Protein AF-A0A7Y5J7J4-F1 (afdb_monomer)

Mean predicted aligned error: 8.41 Å

Structure (mmCIF, N/CA/C/O backbone):
data_AF-A0A7Y5J7J4-F1
#
_entry.id   AF-A0A7Y5J7J4-F1
#
loop_
_atom_site.group_PDB
_atom_site.id
_atom_site.type_symbol
_atom_site.label_atom_id
_atom_site.label_alt_id
_atom_site.label_comp_id
_atom_site.label_asym_id
_atom_site.label_entity_id
_atom_site.label_seq_id
_atom_site.pdbx_PDB_ins_code
_atom_site.Cartn_x
_atom_site.Cartn_y
_atom_site.Cartn_z
_atom_site.occupancy
_atom_site.B_iso_or_equiv
_atom_site.auth_seq_id
_atom_site.auth_comp_id
_atom_site.auth_asym_id
_atom_site.auth_atom_id
_atom_site.pdbx_PDB_model_num
ATOM 1 N N . SER A 1 1 ? 1.481 -1.081 -25.352 1.00 41.41 1 SER A N 1
ATOM 2 C CA . SER A 1 1 ? 2.207 -2.006 -24.456 1.00 41.41 1 SER A CA 1
ATOM 3 C C . SER A 1 1 ? 3.685 -1.674 -24.548 1.00 41.41 1 SER A C 1
ATOM 5 O O . SER A 1 1 ? 4.281 -1.923 -25.585 1.00 41.41 1 SER A O 1
ATOM 7 N N . GLY A 1 2 ? 4.245 -1.002 -23.540 1.00 40.22 2 GLY A N 1
ATOM 8 C CA . GLY A 1 2 ? 5.681 -0.704 -23.488 1.00 40.22 2 GLY A CA 1
ATOM 9 C C . GLY A 1 2 ? 6.421 -1.843 -22.794 1.00 40.22 2 GLY A C 1
ATOM 10 O O . GLY A 1 2 ? 5.920 -2.367 -21.804 1.00 40.22 2 GLY A O 1
ATOM 11 N N . ASN A 1 3 ? 7.574 -2.252 -23.317 1.00 47.62 3 ASN A N 1
ATOM 12 C CA . ASN A 1 3 ? 8.446 -3.190 -22.614 1.00 47.62 3 ASN A CA 1
ATOM 13 C C . ASN A 1 3 ? 9.108 -2.471 -21.434 1.00 47.62 3 ASN A C 1
ATOM 15 O O . ASN A 1 3 ? 9.513 -1.316 -21.569 1.00 47.62 3 ASN A O 1
ATOM 19 N N . VAL A 1 4 ? 9.237 -3.149 -20.297 1.00 60.66 4 VAL A N 1
ATOM 20 C CA . VAL A 1 4 ? 9.957 -2.610 -19.137 1.00 60.66 4 VAL A CA 1
ATOM 21 C C . VAL A 1 4 ? 11.374 -3.135 -19.228 1.00 60.66 4 VAL A C 1
ATOM 23 O O . VAL A 1 4 ? 11.607 -4.319 -19.005 1.00 60.66 4 VAL A O 1
ATOM 26 N N . SER A 1 5 ? 12.310 -2.277 -19.610 1.00 59.41 5 SER A N 1
ATOM 27 C CA . SER A 1 5 ? 13.723 -2.642 -19.675 1.00 59.41 5 SER A CA 1
ATOM 28 C C . SER A 1 5 ? 14.389 -2.287 -18.352 1.00 59.41 5 SER A C 1
ATOM 30 O O . SER A 1 5 ? 14.532 -1.111 -18.028 1.00 59.41 5 SER A O 1
ATOM 32 N N . PHE A 1 6 ? 14.796 -3.295 -17.586 1.00 65.19 6 PHE A N 1
ATOM 33 C CA . PHE A 1 6 ? 15.620 -3.110 -16.398 1.00 65.19 6 PHE A CA 1
ATOM 34 C C . PHE A 1 6 ? 17.088 -3.121 -16.805 1.00 65.19 6 PHE A C 1
ATOM 36 O O . PHE A 1 6 ? 17.564 -4.096 -17.380 1.00 65.19 6 PHE A O 1
ATOM 43 N N . GLN A 1 7 ? 17.811 -2.046 -16.506 1.00 70.31 7 GLN A N 1
ATOM 44 C CA . GLN A 1 7 ? 19.249 -1.965 -16.745 1.00 70.31 7 GLN A CA 1
ATOM 45 C C . GLN A 1 7 ? 19.995 -1.936 -15.418 1.00 70.31 7 GLN A C 1
ATOM 47 O O . GLN A 1 7 ? 19.677 -1.135 -14.543 1.00 70.31 7 GLN A O 1
ATOM 52 N N . TYR A 1 8 ? 20.995 -2.800 -15.263 1.00 67.00 8 TYR A N 1
ATOM 53 C CA . TYR A 1 8 ? 21.858 -2.805 -14.084 1.00 67.00 8 TYR A CA 1
ATOM 54 C C . TYR A 1 8 ? 23.299 -3.167 -14.436 1.00 67.00 8 TYR A C 1
ATOM 56 O O . TYR A 1 8 ? 23.574 -3.797 -15.454 1.00 67.00 8 TYR A O 1
ATOM 64 N N . GLN A 1 9 ? 24.234 -2.757 -13.581 1.00 66.50 9 GLN A N 1
ATOM 65 C CA . GLN A 1 9 ? 25.645 -3.105 -13.721 1.00 66.50 9 GLN A CA 1
ATOM 66 C C . GLN A 1 9 ? 25.930 -4.433 -13.018 1.00 66.50 9 GLN A C 1
ATOM 68 O O . GLN A 1 9 ? 25.693 -4.571 -11.819 1.00 66.50 9 GLN A O 1
ATOM 73 N N . LYS A 1 10 ? 26.479 -5.406 -13.749 1.00 64.25 10 LYS A N 1
ATOM 74 C CA . LYS A 1 10 ? 26.972 -6.677 -13.204 1.00 64.25 10 LYS A CA 1
ATOM 75 C C . LYS A 1 10 ? 28.386 -6.915 -13.714 1.00 64.25 10 LYS A C 1
ATOM 77 O O . LYS A 1 10 ? 28.592 -7.040 -14.917 1.00 64.25 10 LYS A O 1
ATOM 82 N N . ALA A 1 11 ? 29.359 -6.961 -12.801 1.00 77.06 11 ALA A N 1
ATOM 83 C CA . ALA A 1 11 ? 30.778 -7.145 -13.130 1.00 77.06 11 ALA A CA 1
ATOM 84 C C . ALA A 1 11 ? 31.293 -6.163 -14.212 1.00 77.06 11 ALA A C 1
ATOM 86 O O . ALA A 1 11 ? 31.970 -6.561 -15.157 1.00 77.06 11 ALA A O 1
ATOM 87 N N . GLY A 1 12 ? 30.924 -4.881 -14.098 1.00 77.25 12 GLY A N 1
ATOM 88 C CA . GLY A 1 12 ? 31.344 -3.827 -15.031 1.00 77.25 12 GLY A CA 1
ATOM 89 C C . GLY A 1 12 ? 30.659 -3.854 -16.402 1.00 77.25 12 GLY A C 1
ATOM 90 O O . GLY A 1 12 ? 31.092 -3.142 -17.304 1.00 77.25 12 GLY A O 1
ATOM 91 N N . LYS A 1 13 ? 29.615 -4.673 -16.583 1.00 66.00 13 LYS A N 1
ATOM 92 C CA . LYS A 1 13 ? 28.803 -4.710 -17.803 1.00 66.00 13 LYS A CA 1
ATOM 93 C C . LYS A 1 13 ? 27.368 -4.290 -17.509 1.00 66.00 13 LYS A C 1
ATOM 95 O O . LYS A 1 13 ? 26.764 -4.768 -16.547 1.00 66.00 13 LYS A O 1
ATOM 100 N N . THR A 1 14 ? 26.806 -3.469 -18.393 1.00 74.81 14 THR A N 1
ATOM 101 C CA . THR A 1 14 ? 25.371 -3.177 -18.412 1.00 74.81 14 THR A CA 1
ATOM 102 C C . THR A 1 14 ? 24.614 -4.421 -18.866 1.00 74.81 14 THR A C 1
ATOM 104 O O . THR A 1 14 ? 24.746 -4.855 -20.010 1.00 74.81 14 THR A O 1
ATOM 107 N N . VAL A 1 15 ? 23.807 -4.988 -17.978 1.00 71.25 15 VAL A N 1
ATOM 108 C CA . VAL A 1 15 ? 22.829 -6.031 -18.288 1.00 71.25 15 VAL A CA 1
ATOM 109 C C . VAL A 1 15 ? 21.484 -5.349 -18.497 1.00 71.25 15 VAL A C 1
ATOM 111 O O . VAL A 1 15 ? 21.080 -4.541 -17.664 1.00 71.25 15 VAL A O 1
ATOM 114 N N . THR A 1 16 ? 20.819 -5.641 -19.617 1.00 67.62 16 THR A N 1
ATOM 115 C CA . THR A 1 16 ? 19.458 -5.165 -19.904 1.00 67.62 16 THR A CA 1
ATOM 116 C C . THR A 1 16 ? 18.512 -6.355 -19.921 1.00 67.62 16 THR A C 1
ATOM 118 O O . THR A 1 16 ? 18.582 -7.170 -20.838 1.00 67.62 16 THR A O 1
ATOM 121 N N . ASP A 1 17 ? 17.615 -6.430 -18.944 1.00 64.62 17 ASP A N 1
ATOM 122 C CA . ASP A 1 17 ? 16.522 -7.396 -18.923 1.00 64.62 17 ASP A CA 1
ATOM 123 C C . ASP A 1 17 ? 15.260 -6.736 -19.477 1.00 64.62 17 ASP A C 1
ATOM 125 O O . ASP A 1 17 ? 14.737 -5.777 -18.911 1.00 64.62 17 ASP A O 1
ATOM 129 N N . VAL A 1 18 ? 14.773 -7.237 -20.613 1.00 60.66 18 VAL A N 1
ATOM 130 C CA . VAL A 1 18 ? 13.526 -6.769 -21.228 1.00 60.66 18 VAL A CA 1
ATOM 131 C C . VAL A 1 18 ? 12.377 -7.610 -20.687 1.00 60.66 18 VAL A C 1
ATOM 133 O O . VAL A 1 18 ? 12.215 -8.774 -21.052 1.00 60.66 18 VAL A O 1
ATOM 136 N N . LEU A 1 19 ? 11.561 -7.019 -19.820 1.00 62.72 19 LEU A N 1
ATOM 137 C CA . LEU A 1 19 ? 10.403 -7.676 -19.229 1.00 62.72 19 LEU A CA 1
ATOM 138 C C . LEU A 1 19 ? 9.184 -7.449 -20.127 1.00 62.72 19 LEU A C 1
ATOM 140 O O . LEU A 1 19 ? 8.795 -6.307 -20.395 1.00 62.72 19 LEU A O 1
ATOM 144 N N . LYS A 1 20 ? 8.565 -8.547 -20.575 1.00 61.28 20 LYS A N 1
ATOM 145 C CA . LYS A 1 20 ? 7.259 -8.533 -21.244 1.00 61.28 20 LYS A CA 1
ATOM 146 C C . LYS A 1 20 ? 6.170 -8.385 -20.173 1.00 61.28 20 LYS A C 1
ATOM 148 O O . LYS A 1 20 ? 5.974 -9.322 -19.402 1.00 61.28 20 LYS A O 1
ATOM 153 N N . PRO A 1 21 ? 5.432 -7.261 -20.104 1.00 53.53 21 PRO A N 1
ATOM 154 C CA . PRO A 1 21 ? 4.480 -7.023 -19.013 1.00 53.53 21 PRO A CA 1
ATOM 155 C C . PRO A 1 21 ? 3.337 -8.042 -18.940 1.00 53.53 21 PRO A C 1
ATOM 157 O O . PRO A 1 21 ? 2.790 -8.262 -17.868 1.00 53.53 21 PRO A O 1
ATOM 160 N N . ALA A 1 22 ? 2.984 -8.666 -20.070 1.00 60.78 22 ALA A N 1
ATOM 161 C CA . ALA A 1 22 ? 1.935 -9.686 -20.137 1.00 60.78 22 ALA A CA 1
ATOM 162 C C . ALA A 1 22 ? 2.325 -11.006 -19.444 1.00 60.78 22 ALA A C 1
ATOM 164 O O . ALA A 1 22 ? 1.448 -11.733 -18.987 1.00 60.78 22 ALA A O 1
ATOM 165 N N . ASP A 1 23 ? 3.627 -11.284 -19.329 1.00 64.56 23 ASP A N 1
ATOM 166 C CA . ASP A 1 23 ? 4.151 -12.559 -18.824 1.00 64.56 23 ASP A CA 1
ATOM 167 C C . ASP A 1 23 ? 4.713 -12.437 -17.395 1.00 64.56 23 ASP A C 1
ATOM 169 O O . ASP A 1 23 ? 5.098 -13.429 -16.773 1.00 64.56 23 ASP A O 1
ATOM 173 N N . LEU A 1 24 ? 4.780 -11.218 -16.855 1.00 71.81 24 LEU A N 1
ATOM 174 C CA . LEU A 1 24 ? 5.465 -10.924 -15.604 1.00 71.81 24 LEU A CA 1
ATOM 175 C C . LEU A 1 24 ? 4.460 -10.785 -14.456 1.00 71.81 24 LEU A C 1
ATOM 177 O O . LEU A 1 24 ? 3.709 -9.819 -14.405 1.00 71.81 24 LEU A O 1
ATOM 181 N N . LYS A 1 25 ? 4.463 -11.728 -13.507 1.00 80.50 25 LYS A N 1
ATOM 182 C CA . LYS A 1 25 ? 3.668 -11.626 -12.263 1.00 80.50 25 LYS A CA 1
ATOM 183 C C . LYS A 1 25 ? 4.470 -11.029 -11.107 1.00 80.50 25 LYS A C 1
ATOM 185 O O . LYS A 1 25 ? 3.958 -10.206 -10.352 1.00 80.50 25 LYS A O 1
ATOM 190 N N . SER A 1 26 ? 5.732 -11.430 -10.976 1.00 87.62 26 SER A N 1
ATOM 191 C CA . SER A 1 26 ? 6.653 -10.950 -9.944 1.00 87.62 26 SER A CA 1
ATOM 192 C C . SER A 1 26 ? 8.100 -11.260 -10.312 1.00 87.62 26 SER A C 1
ATOM 194 O O . SER A 1 26 ? 8.354 -12.215 -11.044 1.00 87.62 26 SER A O 1
ATOM 196 N N . PHE A 1 27 ? 9.044 -10.511 -9.753 1.00 85.81 27 PHE A N 1
ATOM 197 C CA . PHE A 1 27 ? 10.474 -10.813 -9.803 1.00 85.81 27 PHE A CA 1
ATOM 198 C C . PHE A 1 27 ? 11.180 -10.283 -8.556 1.00 85.81 27 PHE A C 1
ATOM 200 O O . PHE A 1 27 ? 10.637 -9.461 -7.818 1.00 85.81 27 PHE A O 1
ATOM 207 N N . GLN A 1 28 ? 12.401 -10.755 -8.321 1.00 87.69 28 GLN A N 1
ATOM 208 C CA . GLN A 1 28 ? 13.266 -10.232 -7.271 1.00 87.69 28 GLN A CA 1
ATOM 209 C C . GLN A 1 28 ? 14.511 -9.607 -7.886 1.00 87.69 28 GLN A C 1
ATOM 211 O O . GLN A 1 28 ? 15.076 -10.139 -8.840 1.00 87.69 28 GLN A O 1
ATOM 216 N N . PHE A 1 29 ? 14.943 -8.482 -7.328 1.00 80.81 29 PHE A N 1
ATOM 217 C CA . PHE A 1 29 ? 16.160 -7.799 -7.743 1.00 80.81 29 PHE A CA 1
ATOM 218 C C . PHE A 1 29 ? 16.811 -7.136 -6.533 1.00 80.81 29 PHE A C 1
ATOM 220 O O . PHE A 1 29 ? 16.169 -6.355 -5.837 1.00 80.81 29 PHE A O 1
ATOM 227 N N . ASN A 1 30 ? 18.085 -7.445 -6.282 1.00 85.69 30 ASN A N 1
ATOM 228 C CA . ASN A 1 30 ? 18.855 -6.882 -5.168 1.00 85.69 30 ASN A CA 1
ATOM 229 C C . ASN A 1 30 ? 18.126 -6.988 -3.808 1.00 85.69 30 ASN A C 1
ATOM 231 O O . ASN A 1 30 ? 17.947 -5.993 -3.111 1.00 85.69 30 ASN A O 1
ATOM 235 N N . ASN A 1 31 ? 17.633 -8.189 -3.480 1.00 87.56 31 ASN A N 1
ATOM 236 C CA . ASN A 1 31 ? 16.829 -8.505 -2.287 1.00 87.56 31 ASN A CA 1
ATOM 237 C C . ASN A 1 31 ? 15.490 -7.751 -2.161 1.00 87.56 31 ASN A C 1
ATOM 239 O O . ASN A 1 31 ? 14.828 -7.842 -1.130 1.00 87.56 31 ASN A O 1
ATOM 243 N N . ARG A 1 32 ? 15.054 -7.042 -3.205 1.00 90.25 32 ARG A N 1
ATOM 244 C CA . ARG A 1 32 ? 13.750 -6.376 -3.271 1.00 90.25 32 ARG A CA 1
ATOM 245 C C . ARG A 1 32 ? 12.793 -7.235 -4.081 1.00 90.25 32 ARG A C 1
ATOM 247 O O . ARG A 1 32 ? 13.190 -7.841 -5.077 1.00 90.25 32 ARG A O 1
ATOM 254 N N . THR A 1 33 ? 11.535 -7.283 -3.659 1.00 92.62 33 THR A N 1
ATOM 255 C CA . THR A 1 33 ? 10.486 -8.030 -4.358 1.00 92.62 33 THR A CA 1
ATOM 256 C C . THR A 1 33 ? 9.604 -7.066 -5.124 1.00 92.62 33 THR A C 1
ATOM 258 O O . THR A 1 33 ? 9.080 -6.114 -4.553 1.00 92.62 33 THR A O 1
ATOM 261 N N . PHE A 1 34 ? 9.403 -7.342 -6.405 1.00 90.56 34 PHE A N 1
ATOM 262 C CA . PHE A 1 34 ? 8.540 -6.571 -7.278 1.00 90.56 34 PHE A CA 1
ATOM 263 C C . PHE A 1 34 ? 7.401 -7.440 -7.797 1.00 90.56 34 PHE A C 1
ATOM 265 O O . PHE A 1 34 ? 7.599 -8.607 -8.135 1.00 90.56 34 PHE A O 1
ATOM 272 N N . LEU A 1 35 ? 6.205 -6.868 -7.874 1.00 90.88 35 LEU A N 1
ATOM 273 C CA . LEU A 1 35 ? 4.994 -7.523 -8.344 1.00 90.88 35 LEU A CA 1
ATOM 274 C C . LEU A 1 35 ? 4.318 -6.661 -9.400 1.00 90.88 35 LEU A C 1
ATOM 276 O O . LEU A 1 35 ? 4.311 -5.435 -9.306 1.00 90.88 35 LEU A O 1
ATOM 280 N N . VAL A 1 36 ? 3.707 -7.317 -10.379 1.00 87.94 36 VAL A N 1
ATOM 281 C CA . VAL A 1 36 ? 2.832 -6.657 -11.344 1.00 87.94 36 VAL A CA 1
ATOM 282 C C . VAL A 1 36 ? 1.401 -6.829 -10.859 1.00 87.94 36 VAL A C 1
ATOM 284 O O . VAL A 1 36 ? 0.878 -7.943 -10.812 1.00 87.94 36 VAL A O 1
ATOM 287 N N . LYS A 1 37 ? 0.774 -5.730 -10.444 1.00 89.06 37 LYS A N 1
ATOM 288 C CA . LYS A 1 37 ? -0.577 -5.724 -9.865 1.00 89.06 37 LYS A CA 1
ATOM 289 C C . LYS A 1 37 ? -1.459 -4.713 -10.575 1.00 89.06 37 LYS A C 1
ATOM 291 O O . LYS A 1 37 ? -0.974 -3.677 -11.021 1.00 89.06 37 LYS A O 1
ATOM 296 N N . SER A 1 38 ? -2.760 -5.001 -10.626 1.00 89.31 38 SER A N 1
ATOM 297 C CA . SER A 1 38 ? -3.742 -3.963 -10.930 1.00 89.31 38 SER A CA 1
ATOM 298 C C . SER A 1 38 ? -3.654 -2.908 -9.836 1.00 89.31 38 SER A C 1
ATOM 300 O O . SER A 1 38 ? -3.761 -3.242 -8.658 1.00 89.31 38 SER A O 1
ATOM 302 N N . PHE A 1 39 ? -3.436 -1.658 -10.212 1.00 89.75 39 PHE A N 1
ATOM 303 C CA . PHE A 1 39 ? -3.299 -0.545 -9.285 1.00 89.75 39 PHE A CA 1
ATOM 304 C C . PHE A 1 39 ? -3.826 0.725 -9.945 1.00 89.75 39 PHE A C 1
ATOM 306 O O . PHE A 1 39 ? -3.632 0.935 -11.139 1.00 89.75 39 PHE A O 1
ATOM 313 N N . ALA A 1 40 ? -4.494 1.567 -9.168 1.00 89.12 40 ALA A N 1
ATOM 314 C CA . ALA A 1 40 ? -4.818 2.926 -9.563 1.00 89.12 40 ALA A CA 1
ATOM 315 C C . ALA A 1 40 ? -3.955 3.853 -8.695 1.00 89.12 40 ALA A C 1
ATOM 317 O O . ALA A 1 40 ? -4.238 3.984 -7.498 1.00 89.12 40 ALA A O 1
ATOM 318 N N . PRO A 1 41 ? -2.887 4.460 -9.249 1.00 84.94 41 PRO A N 1
ATOM 319 C CA . PRO A 1 41 ? -2.159 5.523 -8.558 1.00 84.94 41 PRO A CA 1
ATOM 320 C C . PRO A 1 41 ? -3.137 6.623 -8.142 1.00 84.94 41 PRO A C 1
ATOM 322 O O . PRO A 1 41 ? -4.152 6.772 -8.803 1.00 84.94 41 PRO A O 1
ATOM 325 N N . GLY A 1 42 ? -2.857 7.366 -7.070 1.00 82.00 42 GLY A N 1
ATOM 326 C CA . GLY A 1 42 ? -3.651 8.534 -6.663 1.00 82.00 42 GLY A CA 1
ATOM 327 C C . GLY A 1 42 ? -2.919 9.863 -6.873 1.00 82.00 42 GLY A C 1
ATOM 328 O O . GLY A 1 42 ? -3.552 10.917 -6.970 1.00 82.00 42 GLY A O 1
ATOM 329 N N . ALA A 1 43 ? -1.582 9.835 -6.963 1.00 75.56 43 ALA A N 1
ATOM 330 C CA . ALA A 1 43 ? -0.773 11.020 -7.218 1.00 75.56 43 ALA A CA 1
ATOM 331 C C . ALA A 1 43 ? -1.236 11.777 -8.471 1.00 75.56 43 ALA A C 1
ATOM 333 O O . ALA A 1 43 ? -1.504 11.199 -9.528 1.00 75.56 43 ALA A O 1
ATOM 334 N N . LYS A 1 44 ? -1.286 13.109 -8.340 1.00 67.88 44 LYS A N 1
ATOM 335 C CA . LYS A 1 44 ? -1.672 14.058 -9.398 1.00 67.88 44 LYS A CA 1
ATOM 336 C C . LYS A 1 44 ? -3.047 13.775 -10.030 1.00 67.88 44 LYS A C 1
ATOM 338 O O . LYS A 1 44 ? -3.277 14.155 -11.173 1.00 67.88 44 LYS A O 1
ATOM 343 N N . GLY A 1 45 ? -3.958 13.114 -9.310 1.00 65.00 45 GLY A N 1
ATOM 344 C CA . GLY A 1 45 ? -5.307 12.823 -9.805 1.00 65.00 45 GLY A CA 1
ATOM 345 C C . GLY A 1 45 ? -5.350 11.790 -10.931 1.00 65.00 45 GLY A C 1
ATOM 346 O O . GLY A 1 45 ? -6.409 11.585 -11.527 1.00 65.00 45 GLY A O 1
ATOM 347 N N . ASN A 1 46 ? -4.231 11.107 -11.208 1.00 67.75 46 ASN A N 1
ATOM 348 C CA . ASN A 1 46 ? -4.315 9.847 -11.926 1.00 67.75 46 ASN A CA 1
ATOM 349 C C . ASN A 1 46 ? -5.200 8.930 -11.079 1.00 67.75 46 ASN A C 1
ATOM 351 O O . ASN A 1 46 ? -5.074 8.917 -9.866 1.00 67.75 46 ASN A O 1
ATOM 355 N N . THR A 1 47 ? -6.164 8.273 -11.702 1.00 68.38 47 THR A N 1
ATOM 356 C CA . THR A 1 47 ? -7.062 7.296 -11.065 1.00 68.38 47 THR A CA 1
ATOM 357 C C . THR A 1 47 ? -7.300 6.112 -11.996 1.00 68.38 47 THR A C 1
ATOM 359 O O . THR A 1 47 ? -8.115 5.233 -11.716 1.00 68.38 47 THR A O 1
ATOM 362 N N . GLN A 1 48 ? -6.595 6.085 -13.131 1.00 74.69 48 GLN A N 1
ATOM 363 C CA . GLN A 1 48 ? -6.766 5.054 -14.127 1.00 74.69 48 GLN A CA 1
ATOM 364 C C . GLN A 1 48 ? -6.125 3.771 -13.608 1.00 74.69 48 GLN A C 1
ATOM 366 O O . GLN A 1 48 ? -4.913 3.696 -13.422 1.00 74.69 48 GLN A O 1
ATOM 371 N N . SER A 1 49 ? -6.963 2.763 -13.377 1.00 79.31 49 SER A N 1
ATOM 372 C CA . SER A 1 49 ? -6.495 1.427 -13.030 1.00 79.31 49 SER A CA 1
ATOM 373 C C . SER A 1 49 ? -5.769 0.802 -14.220 1.00 79.31 49 SER A C 1
ATOM 375 O O . SER A 1 49 ? -6.270 0.820 -15.349 1.00 79.31 49 SER A O 1
ATOM 377 N N . GLY A 1 50 ? -4.601 0.227 -13.961 1.00 82.50 50 GLY A N 1
ATOM 378 C CA . GLY A 1 50 ? -3.812 -0.520 -14.931 1.00 82.50 50 GLY A CA 1
ATOM 379 C C . GLY A 1 50 ? -2.930 -1.553 -14.242 1.00 82.50 50 GLY A C 1
ATOM 380 O O . GLY A 1 50 ? -2.843 -1.596 -13.017 1.00 82.50 50 GLY A O 1
ATOM 381 N N . MET A 1 51 ? -2.267 -2.407 -15.021 1.00 84.44 51 MET A N 1
ATOM 382 C CA . MET A 1 51 ? -1.212 -3.264 -14.475 1.00 84.44 51 MET A CA 1
ATOM 383 C C . MET A 1 51 ? 0.045 -2.420 -14.283 1.00 84.44 51 MET A C 1
ATOM 385 O O . MET A 1 51 ? 0.530 -1.824 -15.244 1.00 84.44 51 MET A O 1
ATOM 389 N N . HIS A 1 52 ? 0.559 -2.378 -13.056 1.00 84.25 52 HIS A N 1
ATOM 390 C CA . HIS A 1 52 ? 1.702 -1.565 -12.652 1.00 84.25 52 HIS A CA 1
ATOM 391 C C . HIS A 1 52 ? 2.747 -2.378 -11.900 1.00 84.25 52 HIS A C 1
ATOM 393 O O . HIS A 1 52 ? 2.425 -3.371 -11.244 1.00 84.25 52 HIS A O 1
ATOM 399 N N . LEU A 1 53 ? 3.994 -1.907 -11.958 1.00 85.69 53 LEU A N 1
ATOM 400 C CA . LEU A 1 53 ? 5.088 -2.442 -11.168 1.00 85.69 53 LEU A CA 1
ATOM 401 C C . LEU A 1 53 ? 5.061 -1.833 -9.771 1.00 85.69 53 LEU A C 1
ATOM 403 O O . LEU A 1 53 ? 5.192 -0.621 -9.597 1.00 85.69 53 LEU A O 1
ATOM 407 N N . LEU A 1 54 ? 4.927 -2.698 -8.779 1.00 90.81 54 LEU A N 1
ATOM 408 C CA . LEU A 1 54 ? 4.942 -2.346 -7.374 1.00 90.81 54 LEU A CA 1
ATOM 409 C C . LEU A 1 54 ? 6.072 -3.092 -6.681 1.00 90.81 54 LEU A C 1
ATOM 411 O O . LEU A 1 54 ? 6.182 -4.309 -6.788 1.00 90.81 54 LEU A O 1
ATOM 415 N N . GLU A 1 55 ? 6.895 -2.377 -5.937 1.00 93.50 55 GLU A N 1
ATOM 416 C CA . GLU A 1 55 ? 7.828 -2.982 -4.999 1.00 93.50 55 GLU A CA 1
ATOM 417 C C . GLU A 1 55 ? 7.105 -3.269 -3.688 1.00 93.50 55 GLU A C 1
ATOM 419 O O . GLU A 1 55 ? 6.455 -2.385 -3.140 1.00 93.50 55 GLU A O 1
ATOM 424 N N . GLN A 1 56 ? 7.234 -4.480 -3.160 1.00 96.94 56 GLN A N 1
ATOM 425 C CA . GLN A 1 56 ? 6.740 -4.810 -1.831 1.00 96.94 56 GLN A CA 1
ATOM 426 C C . GLN A 1 56 ? 7.767 -4.398 -0.776 1.00 96.94 56 GLN A C 1
ATOM 428 O O . GLN A 1 56 ? 8.826 -5.014 -0.668 1.00 96.94 56 GLN A O 1
ATOM 433 N N . LEU A 1 57 ? 7.423 -3.385 0.019 1.00 97.25 57 LEU A N 1
ATOM 434 C CA . LEU A 1 57 ? 8.243 -2.899 1.133 1.00 97.25 57 LEU A CA 1
ATOM 435 C C . LEU A 1 57 ? 7.982 -3.684 2.421 1.00 97.25 57 LEU A C 1
ATOM 437 O O . LEU A 1 57 ? 8.871 -3.878 3.246 1.00 97.25 57 LEU A O 1
ATOM 441 N N . TYR A 1 58 ? 6.744 -4.145 2.594 1.00 97.69 58 TYR A N 1
ATOM 442 C CA . TYR A 1 58 ? 6.322 -4.954 3.728 1.00 97.69 58 TYR A CA 1
ATOM 443 C C . TYR A 1 58 ? 5.233 -5.930 3.289 1.00 97.69 58 TYR A C 1
ATOM 445 O O . TYR A 1 58 ? 4.392 -5.601 2.455 1.00 97.69 58 TYR A O 1
ATOM 453 N N . GLY A 1 59 ? 5.239 -7.132 3.854 1.00 95.62 59 GLY A N 1
ATOM 454 C CA . GLY A 1 59 ? 4.214 -8.135 3.604 1.00 95.62 59 GLY A CA 1
ATOM 455 C C . GLY A 1 59 ? 3.988 -8.985 4.842 1.00 95.62 59 GLY A C 1
ATOM 456 O O . GLY A 1 59 ? 4.936 -9.482 5.442 1.00 95.62 59 GLY A O 1
ATOM 457 N N . SER A 1 60 ? 2.723 -9.158 5.201 1.00 94.56 60 SER A N 1
ATOM 458 C CA . SER A 1 60 ? 2.260 -10.070 6.244 1.00 94.56 60 SER A CA 1
ATOM 459 C C . SER A 1 60 ? 1.020 -10.818 5.750 1.00 94.56 60 SER A C 1
ATOM 461 O O . SER A 1 60 ? 0.461 -10.486 4.705 1.00 94.56 60 SER A O 1
ATOM 463 N N . GLY A 1 61 ? 0.534 -11.788 6.528 1.00 93.31 61 GLY A N 1
ATOM 464 C CA . GLY A 1 61 ? -0.759 -12.425 6.258 1.00 93.31 61 GLY A CA 1
ATOM 465 C C . GLY A 1 61 ? -1.973 -11.492 6.412 1.00 93.31 61 GLY A C 1
ATOM 466 O O . GLY A 1 61 ? -3.073 -11.899 6.058 1.00 93.31 61 GLY A O 1
ATOM 467 N N . LYS A 1 62 ? -1.798 -10.265 6.935 1.00 94.31 62 LYS A N 1
ATOM 468 C CA . LYS A 1 62 ? -2.893 -9.320 7.236 1.00 94.31 62 LYS A CA 1
ATOM 469 C C . LYS A 1 62 ? -2.878 -8.058 6.377 1.00 94.31 62 LYS A C 1
ATOM 471 O O . LYS A 1 62 ? -3.929 -7.494 6.098 1.00 94.31 62 LYS A O 1
ATOM 476 N N . VAL A 1 63 ? -1.701 -7.593 5.974 1.00 97.12 63 VAL A N 1
ATOM 477 C CA . VAL A 1 63 ? -1.531 -6.396 5.143 1.00 97.12 63 VAL A CA 1
ATOM 478 C C . VAL A 1 63 ? -0.180 -6.423 4.432 1.00 97.12 63 VAL A C 1
ATOM 480 O O . VAL A 1 63 ? 0.809 -6.929 4.973 1.00 97.12 63 VAL A O 1
ATOM 483 N N . ALA A 1 64 ? -0.132 -5.844 3.239 1.00 98.06 64 ALA A N 1
ATOM 484 C CA . ALA A 1 64 ? 1.089 -5.538 2.510 1.00 98.06 64 ALA A CA 1
ATOM 485 C C . ALA A 1 64 ? 1.213 -4.031 2.244 1.00 98.06 64 ALA A C 1
ATOM 487 O O . ALA A 1 64 ? 0.210 -3.322 2.149 1.00 98.06 64 ALA A O 1
ATOM 488 N N . VAL A 1 65 ? 2.454 -3.564 2.115 1.00 98.19 65 VAL A N 1
ATOM 489 C CA . VAL A 1 65 ? 2.807 -2.196 1.722 1.00 98.19 65 VAL A CA 1
ATOM 490 C C . VAL A 1 65 ? 3.587 -2.254 0.425 1.00 98.19 65 VAL A C 1
ATOM 492 O O . VAL A 1 65 ? 4.561 -3.004 0.301 1.00 98.19 65 VAL A O 1
ATOM 495 N N . TYR A 1 66 ? 3.175 -1.415 -0.513 1.00 97.06 66 TYR A N 1
ATOM 496 C CA . TYR A 1 66 ? 3.773 -1.308 -1.826 1.00 97.06 66 TYR A CA 1
ATOM 497 C C . TYR A 1 66 ? 4.278 0.100 -2.104 1.00 97.06 66 TYR A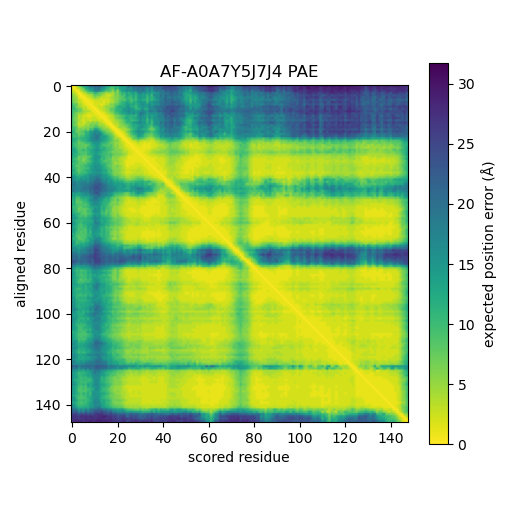 C 1
ATOM 499 O O . TYR A 1 66 ? 3.661 1.077 -1.687 1.00 97.06 66 TYR A O 1
ATOM 507 N N . LYS A 1 67 ? 5.360 0.189 -2.875 1.00 94.12 67 LYS A N 1
ATOM 508 C CA . LYS A 1 67 ? 5.859 1.412 -3.503 1.00 94.12 67 LYS A CA 1
ATOM 509 C C . LYS A 1 67 ? 5.672 1.313 -5.006 1.00 94.12 67 LYS A C 1
ATOM 511 O O . LYS A 1 67 ? 6.073 0.323 -5.619 1.00 94.12 67 LYS A O 1
ATOM 516 N N . TYR A 1 68 ? 5.042 2.316 -5.597 1.00 89.06 68 TYR A N 1
ATOM 517 C CA . TYR A 1 68 ? 4.764 2.345 -7.024 1.00 89.06 68 TYR A CA 1
ATOM 518 C C . TYR A 1 68 ? 5.965 2.845 -7.825 1.00 89.06 68 TYR A C 1
ATOM 520 O O . TYR A 1 68 ? 6.527 3.900 -7.534 1.00 89.06 68 TYR A O 1
ATOM 528 N N . HIS A 1 69 ? 6.319 2.079 -8.861 1.00 83.19 69 HIS A N 1
ATOM 529 C CA . HIS A 1 69 ? 7.361 2.408 -9.827 1.00 83.19 69 HIS A CA 1
ATOM 530 C C . HIS A 1 69 ? 6.718 2.623 -11.212 1.00 83.19 69 HIS A C 1
ATOM 532 O O . HIS A 1 69 ? 6.274 1.658 -11.841 1.00 83.19 69 HIS A O 1
ATOM 538 N N . PRO A 1 70 ? 6.615 3.871 -11.696 1.00 75.06 70 PRO A N 1
ATOM 539 C CA . PRO A 1 70 ? 6.001 4.200 -12.984 1.00 75.06 70 PRO A CA 1
ATOM 540 C C . PRO A 1 70 ? 6.812 3.658 -14.163 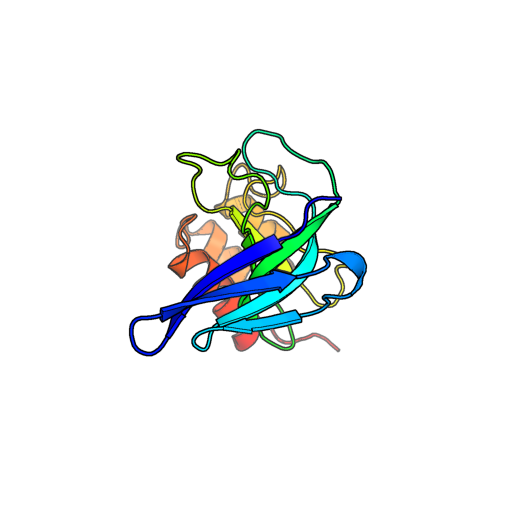1.00 75.06 70 PRO A C 1
ATOM 542 O O . PRO A 1 70 ? 8.040 3.665 -14.148 1.00 75.06 70 PRO A O 1
ATOM 545 N N . TYR A 1 71 ? 6.125 3.247 -15.228 1.00 64.25 71 TYR A N 1
ATOM 546 C CA . TYR A 1 71 ? 6.779 2.687 -16.415 1.00 64.25 71 TYR A CA 1
ATOM 547 C C . TYR A 1 71 ? 7.285 3.721 -17.416 1.00 64.25 71 TYR A C 1
ATOM 549 O O . TYR A 1 71 ? 8.211 3.438 -18.168 1.00 64.25 71 TYR A O 1
ATOM 557 N N . ASP A 1 72 ? 6.652 4.887 -17.493 1.00 60.72 72 ASP A N 1
ATOM 558 C CA . ASP A 1 72 ? 6.849 5.823 -18.598 1.00 60.72 72 ASP A CA 1
ATOM 559 C C . ASP A 1 72 ? 7.711 7.037 -18.234 1.00 60.72 72 ASP A C 1
ATOM 561 O O . ASP A 1 72 ? 7.738 7.999 -18.998 1.00 60.72 72 ASP A O 1
ATOM 565 N N . ASN A 1 73 ? 8.415 7.016 -17.090 1.00 52.25 73 ASN A N 1
ATOM 566 C CA . ASN A 1 73 ? 9.205 8.141 -16.557 1.00 52.25 73 ASN A CA 1
ATOM 567 C C . ASN A 1 73 ? 8.451 9.491 -16.526 1.00 52.25 73 ASN A C 1
ATOM 569 O O . ASN A 1 73 ? 9.048 10.522 -16.226 1.00 52.25 73 ASN A O 1
ATOM 573 N N . LYS A 1 74 ? 7.128 9.513 -16.765 1.00 51.47 74 LYS A N 1
ATOM 574 C CA . LYS A 1 74 ? 6.293 10.7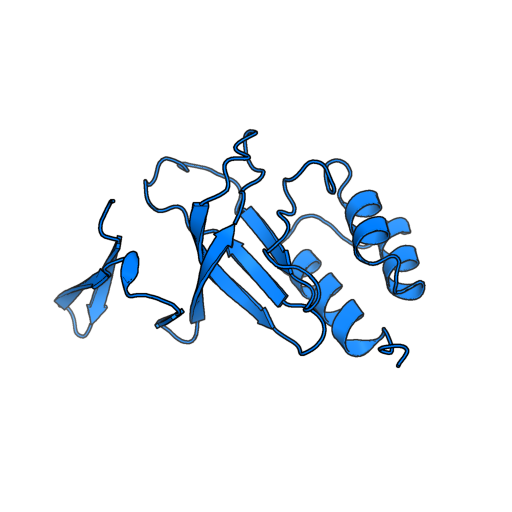23 -16.688 1.00 51.47 74 LYS A CA 1
ATOM 575 C C . LYS A 1 74 ? 6.094 11.197 -15.254 1.00 51.47 74 LYS A C 1
ATOM 577 O O . LYS A 1 74 ? 5.513 12.255 -15.021 1.00 51.47 74 LYS A O 1
ATOM 582 N N . LEU A 1 75 ? 6.608 10.433 -14.296 1.00 47.62 75 LEU A N 1
ATOM 583 C CA . LEU A 1 75 ? 6.827 10.876 -12.935 1.00 47.62 75 LEU A CA 1
ATOM 584 C C . LEU A 1 75 ? 8.278 11.379 -12.761 1.00 47.62 75 LEU A C 1
ATOM 586 O O . LEU A 1 75 ? 9.037 10.815 -11.982 1.00 47.62 75 LEU A O 1
ATOM 590 N N . GLY A 1 76 ? 8.685 12.435 -13.470 1.00 50.12 76 GLY A N 1
ATOM 591 C CA . GLY A 1 76 ? 9.787 13.269 -12.964 1.00 50.12 76 GLY A CA 1
ATOM 592 C C . GLY A 1 76 ? 9.382 13.912 -11.627 1.00 50.12 76 GLY A C 1
ATOM 593 O O . GLY A 1 76 ? 8.198 14.193 -11.454 1.00 50.12 76 GLY A O 1
ATOM 594 N N . ASP A 1 77 ? 10.319 14.117 -10.692 1.00 46.91 77 ASP A N 1
ATOM 595 C CA . ASP A 1 77 ? 10.136 14.775 -9.375 1.00 46.91 77 ASP A CA 1
ATOM 596 C C . ASP A 1 77 ? 8.858 14.406 -8.584 1.00 46.91 77 ASP A C 1
ATOM 598 O O . ASP A 1 77 ? 8.336 15.214 -7.816 1.00 46.91 77 ASP A O 1
ATOM 602 N N . VAL A 1 78 ? 8.287 13.210 -8.766 1.00 52.97 78 VAL A N 1
ATOM 603 C CA . VAL A 1 78 ? 7.069 12.832 -8.032 1.00 52.97 78 VAL A CA 1
ATOM 604 C C . VAL A 1 78 ? 7.451 12.250 -6.687 1.00 52.97 78 VAL A C 1
ATOM 606 O O . VAL A 1 78 ? 8.254 11.320 -6.610 1.00 52.97 78 VAL A O 1
ATOM 609 N N . GLU A 1 79 ? 6.841 12.798 -5.633 1.00 62.34 79 GLU A N 1
ATOM 610 C CA . GLU A 1 79 ? 6.798 12.172 -4.316 1.00 62.34 79 GLU A CA 1
ATOM 611 C C . GLU A 1 79 ? 6.441 10.696 -4.478 1.00 62.34 79 GLU A C 1
ATOM 613 O O . GLU A 1 79 ? 5.466 10.350 -5.144 1.00 62.34 79 GLU A O 1
ATOM 618 N N . ALA A 1 80 ? 7.256 9.818 -3.901 1.00 78.50 80 ALA A N 1
ATOM 619 C CA . ALA A 1 80 ? 7.024 8.387 -3.968 1.00 78.50 80 ALA A CA 1
ATOM 620 C C . ALA A 1 80 ? 5.563 8.039 -3.618 1.00 78.50 80 ALA A C 1
ATOM 622 O O . ALA A 1 80 ? 5.016 8.495 -2.613 1.00 78.50 80 ALA A O 1
ATOM 623 N N . GLU A 1 81 ? 4.931 7.228 -4.465 1.00 88.56 81 GLU A N 1
ATOM 624 C CA . GLU A 1 81 ? 3.554 6.778 -4.279 1.00 88.56 81 GLU A CA 1
ATOM 625 C C . GLU A 1 81 ? 3.558 5.427 -3.562 1.00 88.56 81 GLU A C 1
ATOM 627 O O . GLU A 1 81 ? 4.242 4.491 -3.984 1.00 88.56 81 GLU A O 1
ATOM 632 N N . TYR A 1 82 ? 2.767 5.320 -2.497 1.00 94.75 82 TYR A N 1
ATOM 633 C CA . TYR A 1 82 ? 2.668 4.119 -1.673 1.00 94.75 82 TYR A CA 1
ATOM 634 C C . TYR A 1 82 ? 1.238 3.598 -1.648 1.00 94.75 82 TYR A C 1
ATOM 636 O O . TYR A 1 82 ? 0.284 4.357 -1.828 1.00 94.75 82 TYR A O 1
ATOM 644 N N . ALA A 1 83 ? 1.079 2.309 -1.382 1.00 96.50 83 ALA A N 1
ATOM 645 C CA . ALA A 1 83 ? -0.226 1.680 -1.270 1.00 96.50 83 ALA A CA 1
ATOM 646 C C . ALA A 1 83 ? -0.249 0.622 -0.171 1.00 96.50 83 ALA A C 1
ATOM 648 O O . ALA A 1 83 ? 0.735 -0.092 0.030 1.00 96.50 83 ALA A O 1
ATOM 649 N N . TYR A 1 84 ? -1.394 0.489 0.488 1.00 97.62 84 TYR A N 1
ATOM 650 C CA . TYR A 1 84 ? -1.687 -0.661 1.337 1.00 97.62 84 TYR A CA 1
ATOM 651 C C . TYR A 1 84 ? -2.476 -1.703 0.551 1.00 97.62 84 TYR A C 1
ATOM 653 O O . TYR A 1 84 ? -3.149 -1.372 -0.421 1.00 97.62 84 TYR A O 1
ATOM 661 N N . GLN A 1 85 ? -2.409 -2.961 0.972 1.00 97.69 85 GLN A N 1
ATOM 662 C CA . GLN A 1 85 ? -3.360 -3.975 0.530 1.00 97.69 85 GLN A CA 1
ATOM 663 C C . GLN A 1 85 ? -3.661 -4.956 1.660 1.00 97.69 85 GLN A C 1
ATOM 665 O O . GLN A 1 85 ? -2.754 -5.635 2.144 1.00 97.69 85 GLN A O 1
ATOM 670 N N . LYS A 1 86 ? -4.925 -5.062 2.060 1.00 96.25 86 LYS A N 1
ATOM 671 C CA . LYS A 1 86 ? -5.445 -6.153 2.893 1.00 96.25 86 LYS A CA 1
ATOM 672 C C . LYS A 1 86 ? -5.791 -7.374 2.016 1.00 96.25 86 LYS A C 1
ATOM 674 O O . LYS A 1 86 ? -6.124 -7.202 0.846 1.00 96.25 86 LYS A O 1
ATOM 679 N N . PRO A 1 87 ? -5.768 -8.614 2.545 1.00 94.44 87 PRO A N 1
ATOM 680 C CA . PRO A 1 87 ? -6.097 -9.827 1.785 1.00 94.44 87 PRO A CA 1
ATOM 681 C C . PRO A 1 87 ? -7.483 -9.820 1.128 1.00 94.44 87 PRO A C 1
ATOM 683 O O . PRO A 1 87 ? -7.682 -10.478 0.111 1.00 94.44 87 PRO A O 1
ATOM 686 N N . THR A 1 88 ? -8.436 -9.086 1.705 1.00 93.62 88 THR A N 1
ATOM 687 C CA . THR A 1 88 ? -9.806 -8.946 1.194 1.00 93.62 88 THR A CA 1
ATOM 688 C C . THR A 1 88 ? -9.918 -7.977 0.015 1.00 93.62 88 THR A C 1
ATOM 690 O O . THR A 1 88 ? -10.970 -7.904 -0.617 1.00 93.62 88 THR A O 1
ATOM 693 N N . GLU A 1 89 ? -8.857 -7.235 -0.304 1.00 94.69 89 GLU A N 1
ATOM 694 C CA . GLU A 1 89 ? -8.855 -6.232 -1.363 1.00 94.69 89 GLU A CA 1
ATOM 695 C C . GLU A 1 89 ? -8.297 -6.805 -2.665 1.00 94.69 89 GLU A C 1
ATOM 697 O O . GLU A 1 89 ? -7.181 -7.329 -2.730 1.00 94.69 89 GLU A O 1
ATOM 702 N N . SER A 1 90 ? -9.053 -6.637 -3.750 1.00 92.62 90 SER A N 1
ATOM 703 C CA . SER A 1 90 ? -8.667 -7.109 -5.083 1.00 92.62 90 SER A CA 1
ATOM 704 C C . SER A 1 90 ? -7.472 -6.356 -5.680 1.00 92.62 90 SER A C 1
ATOM 706 O O . SER A 1 90 ? -6.821 -6.864 -6.593 1.00 92.62 90 SER A O 1
ATOM 708 N N . ALA A 1 91 ? -7.181 -5.150 -5.189 1.00 93.50 91 ALA A N 1
ATOM 709 C CA . ALA A 1 91 ? -6.088 -4.298 -5.645 1.00 93.50 91 ALA A CA 1
ATOM 710 C C . ALA A 1 91 ? -5.541 -3.447 -4.485 1.00 93.50 91 ALA A C 1
ATOM 712 O O . ALA A 1 91 ? -6.298 -3.139 -3.564 1.00 93.50 91 ALA A O 1
ATOM 713 N N . PRO A 1 92 ? -4.261 -3.033 -4.525 1.00 95.94 92 PRO A N 1
ATOM 714 C CA . PRO A 1 92 ? -3.720 -2.086 -3.558 1.00 95.94 92 PRO A CA 1
ATOM 715 C C . PRO A 1 92 ? -4.434 -0.732 -3.599 1.00 95.94 92 PRO A C 1
ATOM 717 O O . PRO A 1 92 ? -4.786 -0.228 -4.668 1.00 95.94 92 PRO A O 1
ATOM 720 N N . VAL A 1 93 ? -4.578 -0.115 -2.432 1.00 95.38 93 VAL A N 1
ATOM 721 C CA . VAL A 1 93 ? -5.199 1.193 -2.238 1.00 95.38 93 VAL A CA 1
ATOM 722 C C . VAL A 1 93 ? -4.117 2.252 -2.058 1.00 95.38 93 VAL A C 1
ATOM 724 O O . VAL A 1 93 ? -3.341 2.218 -1.104 1.00 95.38 93 VAL A O 1
ATOM 727 N N . SER A 1 94 ? -4.078 3.209 -2.985 1.00 94.12 94 SER A N 1
ATOM 728 C CA . SER A 1 94 ? -3.136 4.333 -2.978 1.00 94.12 94 SER A CA 1
ATOM 729 C C . SER A 1 94 ? -3.303 5.221 -1.737 1.00 94.12 94 SER A C 1
ATOM 731 O O . SER A 1 94 ? -4.403 5.685 -1.431 1.00 94.12 94 SER A O 1
ATOM 733 N N . VAL A 1 95 ? -2.181 5.537 -1.084 1.00 94.06 95 VAL A N 1
ATOM 734 C CA . VAL A 1 95 ? -2.078 6.487 0.039 1.00 94.06 95 VAL A CA 1
ATOM 735 C C . VAL A 1 95 ? -2.129 7.950 -0.440 1.00 94.06 95 VAL A C 1
ATOM 737 O O . VAL A 1 95 ? -2.262 8.886 0.348 1.00 94.06 95 VAL A O 1
ATOM 740 N N . SER A 1 96 ? -2.051 8.197 -1.745 1.00 91.06 96 SER A N 1
ATOM 741 C CA . SER A 1 96 ? -2.370 9.499 -2.353 1.00 91.06 96 SER A CA 1
ATOM 742 C C . SER A 1 96 ? -3.801 9.600 -2.866 1.00 91.06 96 SER A C 1
ATOM 744 O O . SER A 1 96 ? -4.191 10.656 -3.357 1.00 91.06 96 SER A O 1
ATOM 746 N N . GLY A 1 97 ? -4.587 8.529 -2.754 1.00 88.25 97 GLY A N 1
ATOM 747 C CA . GLY A 1 97 ? -5.991 8.525 -3.132 1.00 88.25 97 GLY A CA 1
ATOM 748 C C . GLY A 1 97 ? -6.868 9.357 -2.195 1.00 88.25 97 GLY A C 1
ATOM 749 O O . GLY A 1 97 ? -6.472 9.754 -1.096 1.00 88.25 97 GLY A O 1
ATOM 750 N N . SER A 1 98 ? -8.119 9.561 -2.610 1.00 87.88 98 SER A N 1
ATOM 751 C CA . SER A 1 98 ? -9.117 10.348 -1.872 1.00 87.88 98 SER A CA 1
ATOM 752 C C . SER A 1 98 ? -9.348 9.858 -0.435 1.00 87.88 98 SER A C 1
ATOM 754 O O . SER A 1 98 ? -9.597 10.659 0.465 1.00 87.88 98 SER A O 1
ATOM 756 N N . ASN A 1 99 ? -9.194 8.550 -0.201 1.00 87.25 99 ASN A N 1
ATOM 757 C CA . ASN A 1 99 ? -9.295 7.935 1.123 1.00 87.25 99 ASN A CA 1
ATOM 758 C C . ASN A 1 99 ? -8.281 8.496 2.130 1.00 87.25 99 ASN A C 1
ATOM 760 O O . ASN A 1 99 ? -8.546 8.448 3.326 1.00 87.25 99 ASN A O 1
ATOM 764 N N . PHE A 1 100 ? -7.161 9.053 1.663 1.00 91.94 100 PHE A N 1
ATOM 765 C CA . PHE A 1 100 ? -6.043 9.513 2.486 1.00 91.94 100 PHE A CA 1
ATOM 766 C C . PHE A 1 100 ? -5.734 11.010 2.314 1.00 91.94 100 PHE A C 1
ATOM 768 O O . PHE A 1 100 ? -4.657 11.449 2.713 1.00 91.94 100 PHE A O 1
ATOM 775 N N . LEU A 1 101 ? -6.673 11.816 1.783 1.00 87.69 101 LEU A N 1
ATOM 776 C CA . LEU A 1 101 ? -6.519 13.283 1.669 1.00 87.69 101 LEU A CA 1
ATOM 777 C C . LEU A 1 101 ? -6.101 13.922 2.995 1.00 87.69 101 LEU A C 1
ATOM 779 O O . LEU A 1 101 ? -5.227 14.781 3.044 1.00 87.69 101 LEU A O 1
ATOM 783 N N . ILE A 1 102 ? -6.721 13.462 4.080 1.00 90.56 102 ILE A N 1
ATOM 784 C CA . ILE A 1 102 ? -6.276 13.728 5.442 1.00 90.56 102 ILE A CA 1
ATOM 785 C C . ILE A 1 102 ? -5.662 12.425 5.939 1.00 90.56 102 ILE A C 1
ATOM 787 O O . ILE A 1 102 ? -6.389 11.562 6.431 1.00 90.56 102 ILE A O 1
ATOM 791 N N . PHE A 1 103 ? -4.344 12.275 5.774 1.00 91.25 103 PHE A N 1
ATOM 792 C CA . PHE A 1 103 ? -3.645 10.994 5.939 1.00 91.25 103 PHE A CA 1
ATOM 793 C C . PHE A 1 103 ? -4.024 10.265 7.233 1.00 91.25 103 PHE A C 1
ATOM 795 O O . PHE A 1 103 ? -4.434 9.113 7.171 1.00 91.25 103 PHE A O 1
ATOM 802 N N . LYS A 1 104 ? -4.027 10.960 8.377 1.00 91.25 104 LYS A N 1
ATOM 803 C CA . LYS A 1 104 ? -4.421 10.394 9.677 1.00 91.25 104 LYS A CA 1
ATOM 804 C C . LYS A 1 104 ? -5.843 9.831 9.722 1.00 91.25 104 LYS A C 1
ATOM 806 O O . LYS A 1 104 ? -6.057 8.703 10.152 1.00 91.25 104 LYS A O 1
ATOM 811 N N . LYS A 1 105 ? -6.817 10.588 9.206 1.00 91.62 105 LYS A N 1
ATOM 812 C CA . LYS A 1 105 ? -8.222 10.158 9.151 1.00 91.62 105 LYS A CA 1
ATOM 813 C C . LYS A 1 105 ? -8.391 9.010 8.161 1.00 91.62 105 LYS A C 1
ATOM 815 O O . LYS A 1 105 ? -9.182 8.106 8.402 1.00 91.62 105 LYS A O 1
ATOM 820 N N . GLY A 1 106 ? -7.638 9.048 7.063 1.00 94.19 106 GLY A N 1
ATOM 821 C CA . GLY A 1 106 ? -7.587 7.968 6.089 1.00 94.19 106 GLY A CA 1
ATOM 822 C C . GLY A 1 106 ? -7.027 6.684 6.680 1.00 94.19 106 GLY A C 1
ATOM 823 O O . GLY A 1 106 ? -7.624 5.631 6.498 1.00 94.19 106 GLY A O 1
ATOM 824 N N . LEU A 1 107 ? -5.944 6.781 7.451 1.00 94.69 107 LEU A N 1
ATOM 825 C CA . LEU A 1 107 ? -5.316 5.658 8.138 1.00 94.69 107 LEU A CA 1
ATOM 826 C C . LEU A 1 107 ? -6.269 5.035 9.165 1.00 94.69 107 LEU A C 1
ATOM 828 O O . LEU A 1 107 ? -6.521 3.834 9.102 1.00 94.69 107 LEU A O 1
ATOM 832 N N . ALA A 1 108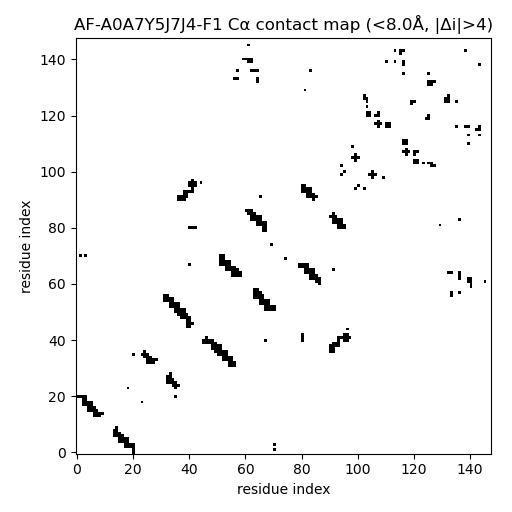 ? -6.874 5.858 10.028 1.00 93.81 108 ALA A N 1
ATOM 833 C CA . ALA A 1 108 ? -7.855 5.405 11.012 1.00 93.81 108 ALA A CA 1
ATOM 834 C C . ALA A 1 108 ? -9.077 4.743 10.357 1.00 93.81 108 ALA A C 1
ATOM 836 O O . ALA A 1 108 ? -9.569 3.728 10.839 1.00 93.81 108 ALA A O 1
ATOM 837 N N . LYS A 1 109 ? -9.555 5.284 9.228 1.00 94.75 109 LYS A N 1
ATOM 838 C CA . LYS A 1 109 ? -10.674 4.708 8.472 1.00 94.75 109 LYS A CA 1
ATOM 839 C C . LYS A 1 109 ? -10.291 3.402 7.775 1.00 94.75 109 LYS A C 1
ATOM 841 O O . LYS A 1 109 ? -11.070 2.454 7.783 1.00 94.75 109 LYS A O 1
ATOM 846 N N . TYR A 1 110 ? -9.120 3.356 7.148 1.00 95.12 110 TYR A N 1
ATOM 847 C CA . TYR A 1 110 ? -8.639 2.184 6.420 1.00 95.12 110 TYR A CA 1
ATOM 848 C C . TYR A 1 110 ? -8.406 0.997 7.363 1.00 95.12 110 TYR A C 1
ATOM 850 O O . TYR A 1 110 ? -8.772 -0.134 7.040 1.00 95.12 110 TYR A O 1
ATOM 858 N N . PHE A 1 111 ? -7.873 1.262 8.557 1.00 93.88 111 PHE A N 1
ATOM 859 C CA . PHE A 1 111 ? -7.655 0.283 9.623 1.00 93.88 111 PHE A CA 1
ATOM 860 C C . PHE A 1 111 ? -8.735 0.324 10.719 1.00 93.88 111 PHE A C 1
ATOM 862 O O . PHE A 1 111 ? -8.457 0.002 11.869 1.00 93.88 111 PHE A O 1
ATOM 869 N N . ALA A 1 112 ? -9.977 0.700 10.387 1.00 92.56 112 ALA A N 1
ATOM 870 C CA . ALA A 1 112 ? -11.070 0.818 11.365 1.00 92.56 112 ALA A CA 1
ATOM 871 C C . ALA A 1 112 ? -11.457 -0.513 12.043 1.00 92.56 112 ALA A C 1
ATOM 873 O O . ALA A 1 112 ? -12.120 -0.525 13.077 1.00 92.56 112 ALA A O 1
ATOM 874 N N . ASP A 1 113 ? -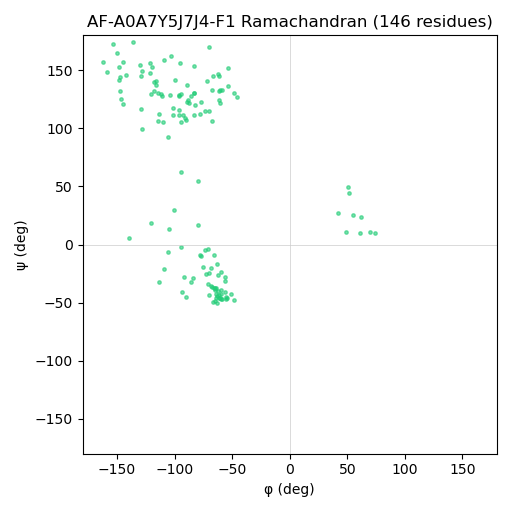11.036 -1.637 11.468 1.00 91.75 113 ASP A N 1
ATOM 875 C CA . ASP A 1 113 ? -11.116 -2.979 12.047 1.00 91.75 113 ASP A CA 1
ATOM 876 C C . ASP A 1 113 ? -10.104 -3.222 13.182 1.00 91.75 113 ASP A C 1
ATOM 878 O O . ASP A 1 113 ? -10.150 -4.266 13.830 1.00 91.75 113 ASP A O 1
ATOM 882 N N . CYS A 1 114 ? -9.224 -2.258 13.455 1.00 92.31 114 CYS A N 1
ATOM 883 C CA . CYS A 1 114 ? -8.290 -2.268 14.567 1.00 92.31 114 CYS A CA 1
ATOM 884 C C . CYS A 1 114 ? -8.379 -0.971 15.375 1.00 92.31 114 CYS A C 1
ATOM 886 O O . CYS A 1 114 ? -7.798 0.050 15.004 1.00 92.31 114 CYS A O 1
ATOM 888 N N . ALA A 1 115 ? -9.107 -1.026 16.493 1.00 90.75 115 ALA A N 1
ATOM 889 C CA . ALA A 1 115 ? -9.371 0.134 17.343 1.00 90.75 115 ALA A CA 1
ATOM 890 C C . ALA A 1 115 ? -8.079 0.825 17.809 1.00 90.75 115 ALA A C 1
ATOM 892 O O . ALA A 1 115 ? -7.964 2.038 17.660 1.00 90.75 115 ALA A O 1
ATOM 893 N N . ASP A 1 116 ? -7.089 0.051 18.261 1.00 89.31 116 ASP A N 1
ATOM 894 C CA . ASP A 1 116 ? -5.818 0.584 18.763 1.00 89.31 116 ASP A CA 1
ATOM 895 C C . ASP A 1 116 ? -5.058 1.358 17.677 1.00 89.31 116 ASP A C 1
ATOM 897 O O . ASP A 1 116 ? -4.616 2.484 17.894 1.00 89.31 116 ASP A O 1
ATOM 901 N N . LEU A 1 117 ? -4.952 0.806 16.461 1.00 91.25 117 LEU A N 1
ATOM 902 C CA . LEU A 1 117 ? -4.292 1.506 15.355 1.00 91.25 117 LEU A CA 1
ATOM 903 C C . LEU A 1 117 ? -5.087 2.737 14.904 1.00 91.25 117 LEU A C 1
ATOM 905 O O . LEU A 1 117 ? -4.493 3.756 14.549 1.00 91.25 117 LEU A O 1
ATOM 909 N N . ALA A 1 118 ? -6.418 2.669 14.922 1.00 89.94 118 ALA A N 1
ATOM 910 C CA . ALA A 1 118 ? -7.251 3.823 14.614 1.00 89.94 118 ALA A CA 1
ATOM 911 C C . ALA A 1 118 ? -7.069 4.951 15.646 1.00 89.94 118 ALA A C 1
ATOM 913 O O . ALA A 1 118 ? -7.030 6.122 15.266 1.00 89.94 118 ALA A O 1
ATOM 914 N N . GLU A 1 119 ? -6.910 4.617 16.927 1.00 89.12 119 GLU A N 1
ATOM 915 C CA . GLU A 1 119 ? -6.602 5.573 17.991 1.00 89.12 119 GLU A CA 1
ATOM 916 C C . GLU A 1 119 ? -5.205 6.184 17.818 1.00 89.12 119 GLU A C 1
ATOM 918 O O . GLU A 1 119 ? -5.084 7.409 17.759 1.00 89.12 119 GLU A O 1
ATOM 923 N N . LEU A 1 120 ? -4.171 5.358 17.613 1.00 89.06 120 LEU A N 1
ATOM 924 C CA . LEU A 1 120 ? -2.802 5.824 17.346 1.00 89.06 120 LEU A CA 1
ATOM 925 C C . LEU A 1 120 ? -2.746 6.759 16.127 1.00 89.06 120 LEU A C 1
ATOM 927 O O . LEU A 1 120 ? -2.080 7.794 16.148 1.00 89.06 120 LEU A O 1
ATOM 931 N N . ALA A 1 121 ? -3.492 6.435 15.068 1.00 89.81 121 ALA A N 1
ATOM 932 C CA . ALA A 1 121 ? -3.620 7.289 13.892 1.00 89.81 121 ALA A CA 1
ATOM 933 C C . ALA A 1 121 ? -4.264 8.646 14.211 1.00 89.81 121 ALA A C 1
ATOM 935 O O . ALA A 1 121 ? -3.820 9.670 13.691 1.00 89.81 121 ALA A O 1
ATOM 936 N N . ASN A 1 122 ? -5.290 8.678 15.065 1.00 86.00 122 ASN A N 1
ATOM 937 C CA . ASN A 1 122 ? -5.969 9.917 15.446 1.00 86.00 122 ASN A CA 1
ATOM 938 C C . ASN A 1 122 ? -5.129 10.808 16.375 1.00 86.00 122 ASN A C 1
ATOM 940 O O . ASN A 1 122 ? -5.291 12.028 16.325 1.00 86.00 122 ASN A O 1
ATOM 944 N N . ASN A 1 123 ? -4.199 10.225 17.136 1.00 87.00 123 ASN A N 1
ATOM 945 C CA . ASN A 1 123 ? -3.280 10.929 18.039 1.00 87.00 123 ASN A CA 1
ATOM 946 C C . ASN A 1 123 ? -2.067 11.572 17.329 1.00 87.00 123 ASN A C 1
ATOM 948 O O . ASN A 1 123 ? -1.093 11.941 17.978 1.00 87.00 123 ASN A O 1
ATOM 952 N N . ASP A 1 124 ? -2.125 11.739 16.001 1.00 76.50 124 ASP A N 1
ATOM 953 C CA . ASP A 1 124 ? -1.085 12.377 15.174 1.00 76.50 124 ASP A CA 1
ATOM 954 C C . ASP A 1 124 ? 0.281 11.660 15.178 1.00 76.50 124 ASP A C 1
ATOM 956 O O . ASP A 1 124 ? 1.307 12.249 14.835 1.00 76.50 124 ASP A O 1
ATOM 960 N N . GLU A 1 125 ? 0.308 10.358 15.479 1.00 82.62 125 GLU A N 1
ATOM 961 C CA . GLU A 1 125 ? 1.566 9.608 15.512 1.00 82.62 125 GLU A CA 1
ATOM 962 C C . GLU A 1 125 ? 2.139 9.273 14.133 1.00 82.62 125 GLU A C 1
ATOM 964 O O . GLU A 1 125 ? 3.323 8.960 14.048 1.00 82.62 125 GLU A O 1
ATOM 969 N N . PHE A 1 126 ? 1.347 9.307 13.057 1.00 91.06 126 PHE A N 1
ATOM 970 C CA . PHE A 1 126 ? 1.787 8.872 11.726 1.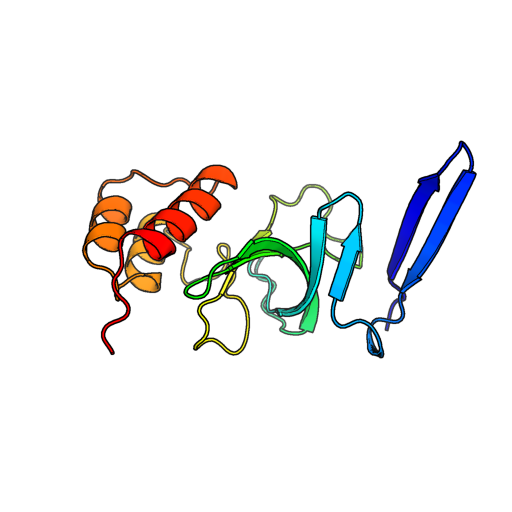00 91.06 126 PHE A CA 1
ATOM 971 C C . PHE A 1 126 ? 1.843 10.018 10.717 1.00 91.06 126 PHE A C 1
ATOM 973 O O . PHE A 1 126 ? 0.860 10.731 10.493 1.00 91.06 126 PHE A O 1
ATOM 980 N N . LYS A 1 127 ? 2.975 10.131 10.019 1.00 91.69 127 LYS A N 1
ATOM 981 C CA . LYS A 1 127 ? 3.164 11.005 8.857 1.00 91.69 127 LYS A CA 1
ATOM 982 C C . LYS A 1 127 ? 3.123 10.196 7.563 1.00 91.69 127 LYS A C 1
ATOM 984 O O . LYS A 1 127 ? 3.293 8.982 7.553 1.00 91.69 127 LYS A O 1
ATOM 989 N N . LYS A 1 128 ? 2.923 10.876 6.433 1.00 91.12 128 LYS A N 1
ATOM 990 C CA . LYS A 1 128 ? 2.949 10.246 5.103 1.00 91.12 128 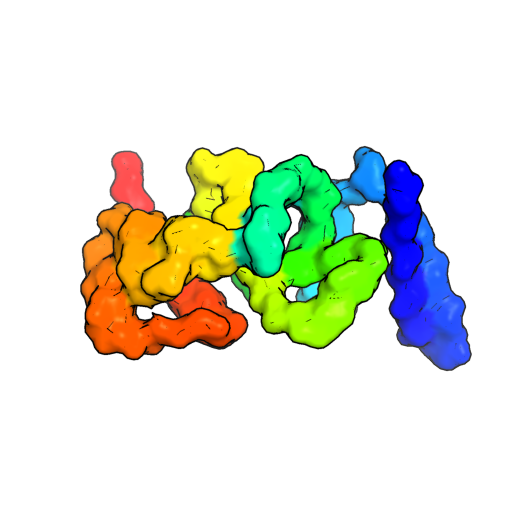LYS A CA 1
ATOM 991 C C . LYS A 1 128 ? 4.395 10.042 4.614 1.00 91.12 128 LYS A C 1
ATOM 993 O O . LYS A 1 128 ? 4.780 10.537 3.561 1.00 91.12 128 LYS A O 1
ATOM 998 N N . THR A 1 129 ? 5.210 9.361 5.414 1.00 93.44 129 THR A N 1
ATOM 999 C CA . THR A 1 129 ? 6.583 8.953 5.079 1.00 93.44 129 THR A CA 1
ATOM 1000 C C . THR A 1 129 ? 6.633 7.440 4.874 1.00 93.44 129 THR A C 1
ATOM 1002 O O . THR A 1 129 ? 5.754 6.724 5.350 1.00 93.44 129 THR A O 1
ATOM 1005 N N . GLU A 1 130 ? 7.649 6.936 4.167 1.00 94.31 130 GLU A N 1
ATOM 1006 C CA . GLU A 1 130 ? 7.813 5.490 3.944 1.00 94.31 130 GLU A CA 1
ATOM 1007 C C . GLU A 1 130 ? 7.853 4.716 5.273 1.00 94.31 130 GLU A C 1
ATOM 1009 O O . GLU A 1 130 ? 7.107 3.752 5.447 1.00 94.31 130 GLU A O 1
ATOM 1014 N N . ASP A 1 131 ? 8.648 5.197 6.233 1.00 95.69 131 ASP A N 1
ATOM 1015 C CA . ASP A 1 131 ? 8.809 4.570 7.547 1.00 95.69 131 ASP A CA 1
ATOM 1016 C C . ASP A 1 131 ? 7.496 4.501 8.329 1.00 95.69 131 ASP A C 1
ATOM 1018 O O . ASP A 1 131 ? 7.157 3.446 8.864 1.00 95.69 131 ASP A O 1
ATOM 1022 N N . ASP A 1 132 ? 6.725 5.591 8.373 1.00 95.56 132 ASP A N 1
ATOM 1023 C CA . ASP A 1 132 ? 5.452 5.608 9.098 1.00 95.56 132 ASP A CA 1
ATOM 1024 C C . ASP A 1 132 ? 4.377 4.772 8.399 1.00 95.56 132 ASP A C 1
ATOM 1026 O O . ASP A 1 132 ? 3.575 4.122 9.070 1.00 95.56 132 ASP A O 1
ATOM 1030 N N . ILE A 1 133 ? 4.385 4.719 7.065 1.00 96.62 133 ILE A N 1
ATOM 1031 C CA . ILE A 1 133 ? 3.486 3.851 6.296 1.00 96.62 133 ILE A CA 1
ATOM 1032 C C . ILE A 1 133 ? 3.796 2.376 6.592 1.00 96.62 133 ILE A C 1
ATOM 1034 O O . ILE A 1 133 ? 2.895 1.583 6.878 1.00 96.62 133 ILE A O 1
ATOM 1038 N N . ILE A 1 134 ? 5.076 1.993 6.593 1.00 97.31 134 ILE A N 1
ATOM 1039 C CA . ILE A 1 134 ? 5.495 0.637 6.969 1.00 97.31 134 ILE A CA 1
ATOM 104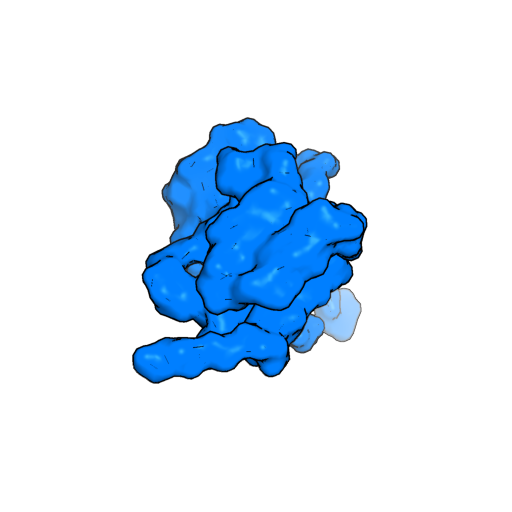0 C C . ILE A 1 134 ? 5.159 0.356 8.437 1.00 97.31 134 ILE A C 1
ATOM 1042 O O . ILE A 1 134 ? 4.660 -0.725 8.756 1.00 97.31 134 ILE A O 1
ATOM 1046 N N . ARG A 1 135 ? 5.399 1.315 9.338 1.00 95.81 135 ARG A N 1
ATOM 1047 C CA . ARG A 1 135 ? 5.118 1.166 10.769 1.00 95.81 135 ARG A CA 1
ATOM 1048 C C . ARG A 1 135 ? 3.633 0.941 11.028 1.00 95.81 135 ARG A C 1
ATOM 1050 O O . ARG A 1 135 ? 3.308 0.034 11.785 1.00 95.81 135 ARG A O 1
ATOM 1057 N N . ALA A 1 136 ? 2.739 1.682 10.376 1.00 95.62 136 ALA A N 1
ATOM 1058 C CA . ALA A 1 136 ? 1.297 1.481 10.521 1.00 95.62 136 ALA A CA 1
ATOM 1059 C C . ALA A 1 136 ? 0.878 0.062 10.104 1.00 95.62 136 ALA A C 1
ATOM 1061 O O . ALA A 1 136 ? 0.117 -0.598 10.809 1.00 95.62 136 ALA A O 1
ATOM 1062 N N . ALA A 1 137 ? 1.434 -0.448 9.001 1.00 96.56 137 ALA A N 1
ATOM 1063 C CA . ALA A 1 137 ? 1.191 -1.820 8.563 1.00 96.56 137 ALA A CA 1
ATOM 1064 C C . ALA A 1 137 ? 1.744 -2.875 9.537 1.00 96.56 137 ALA A C 1
ATOM 1066 O O . ALA A 1 137 ? 1.091 -3.896 9.749 1.00 96.56 137 ALA A O 1
ATOM 1067 N N . ARG A 1 138 ? 2.913 -2.637 10.149 1.00 95.31 138 ARG A N 1
ATOM 1068 C CA . ARG A 1 138 ? 3.477 -3.519 11.189 1.00 95.31 138 ARG A CA 1
ATOM 1069 C C . ARG A 1 138 ? 2.605 -3.548 12.435 1.00 95.31 138 ARG A C 1
ATOM 1071 O O . ARG A 1 138 ? 2.238 -4.630 12.878 1.00 95.31 138 ARG A O 1
ATOM 1078 N N . VAL A 1 139 ? 2.205 -2.377 12.931 1.00 93.56 139 VAL A N 1
ATOM 1079 C CA . VAL A 1 139 ? 1.266 -2.256 14.056 1.00 93.56 139 VAL A CA 1
ATOM 1080 C C . VAL A 1 139 ? -0.016 -3.025 13.746 1.00 93.56 139 VAL A C 1
ATOM 1082 O O . VAL A 1 139 ? -0.455 -3.831 14.562 1.00 93.56 139 VAL A O 1
ATOM 1085 N N . TYR A 1 140 ? -0.566 -2.870 12.535 1.00 94.62 140 TYR A N 1
ATOM 1086 C CA . TYR A 1 140 ? -1.744 -3.630 12.126 1.00 94.62 140 TYR A CA 1
ATOM 1087 C C . TYR A 1 140 ? -1.511 -5.148 12.149 1.00 94.62 140 TYR A C 1
ATOM 1089 O O . TYR A 1 140 ? -2.322 -5.922 12.658 1.00 94.62 140 TYR A O 1
ATOM 1097 N N . ALA A 1 141 ? -0.386 -5.589 11.590 1.00 94.06 141 ALA A N 1
ATOM 1098 C CA . ALA A 1 141 ? -0.050 -6.999 11.499 1.00 94.06 141 ALA A CA 1
ATOM 1099 C C . ALA A 1 141 ? 0.166 -7.651 12.875 1.00 94.06 141 ALA A C 1
ATOM 1101 O O . ALA A 1 141 ? -0.236 -8.800 13.072 1.00 94.06 141 ALA A O 1
ATOM 1102 N N . GLU A 1 142 ? 0.771 -6.928 13.815 1.00 90.56 142 GLU A N 1
ATOM 1103 C CA . GLU A 1 142 ? 1.191 -7.440 15.121 1.00 90.56 142 GLU A CA 1
ATOM 1104 C C . GLU A 1 142 ? 0.102 -7.303 16.189 1.00 90.56 142 GLU A C 1
ATOM 1106 O O . GLU A 1 142 ? -0.165 -8.261 16.911 1.00 90.56 142 GLU A O 1
ATOM 1111 N N . MET A 1 143 ? -0.563 -6.148 16.266 1.00 85.31 143 MET A N 1
ATOM 1112 C CA . MET A 1 143 ? -1.474 -5.826 17.371 1.00 85.31 143 MET A CA 1
ATOM 1113 C C . MET A 1 143 ? -2.926 -6.221 17.096 1.00 85.31 143 MET A C 1
ATOM 1115 O O . MET A 1 143 ? -3.677 -6.526 18.018 1.00 85.31 143 MET A O 1
ATOM 1119 N N . CYS A 1 144 ? -3.345 -6.258 15.831 1.00 83.88 144 CYS A N 1
ATOM 1120 C CA . CYS A 1 144 ? -4.753 -6.446 15.503 1.00 83.88 144 CYS A CA 1
ATOM 1121 C C . CYS A 1 144 ? -5.056 -7.937 15.335 1.00 83.88 144 CYS A C 1
ATOM 1123 O O . CYS A 1 144 ? -4.620 -8.569 14.368 1.00 83.88 144 CYS A O 1
ATOM 1125 N N . ALA A 1 145 ? -5.786 -8.538 16.276 1.00 66.88 145 ALA A N 1
ATOM 1126 C CA . ALA A 1 145 ? -6.256 -9.912 16.129 1.00 66.88 145 ALA A CA 1
ATOM 1127 C C . ALA A 1 145 ? -7.171 -10.022 14.898 1.00 66.88 145 ALA A C 1
ATOM 1129 O O . ALA A 1 145 ? -8.081 -9.213 14.720 1.00 66.88 145 ALA A O 1
ATOM 1130 N N . ILE A 1 146 ? -6.950 -11.036 14.057 1.00 56.25 146 ILE A N 1
ATOM 1131 C CA . ILE A 1 146 ? -7.949 -11.415 13.053 1.00 56.25 146 ILE A CA 1
ATOM 1132 C C . ILE A 1 146 ? -9.110 -11.966 13.875 1.00 56.25 146 ILE A C 1
ATOM 1134 O O . ILE A 1 146 ? -8.969 -13.038 14.466 1.00 56.25 146 ILE A O 1
ATOM 1138 N N . LYS A 1 147 ? -10.213 -11.219 14.007 1.00 48.66 147 LYS A N 1
ATOM 1139 C CA . LYS A 1 147 ? -11.438 -11.834 14.521 1.00 48.66 147 LYS A CA 1
ATOM 1140 C C . LYS A 1 147 ? -11.806 -12.948 13.526 1.00 48.66 147 LYS A C 1
ATOM 1142 O O . LYS A 1 147 ? -11.873 -12.633 12.337 1.00 48.66 147 LYS A O 1
ATOM 1147 N N . PRO A 1 148 ? -11.910 -14.210 13.980 1.00 45.47 148 PRO A N 1
ATOM 1148 C CA . PRO A 1 148 ? -12.223 -15.339 13.111 1.00 45.47 148 PRO A CA 1
ATOM 1149 C C . PRO A 1 148 ? -13.584 -15.179 12.429 1.00 45.47 148 PRO A C 1
ATOM 1151 O O . PRO A 1 148 ? -14.456 -14.482 13.001 1.00 45.47 148 PRO A O 1
#

Secondary structure (DSSP, 8-state):
---EEEEEEETTEEEEEEE-TTT-SEEEETTEEEEEEEE---GGG----EEEEEEEEEE-SS-EEEEEE-SSS--TT----EEEE-TT-SSPEETTSGGGSSHHHHHHHHTTT-HHHHHHHHTT---SSHHHHHHHH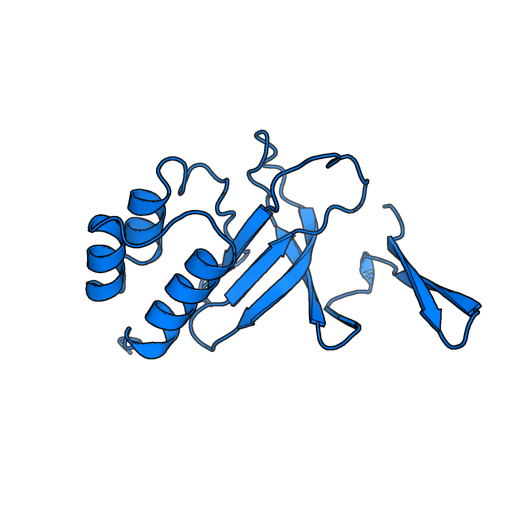HHHHHHS----

Nearest PDB structures (foldseek):
  4p7e-assembly1_A  TM=6.100E-01  e=2.889E+00  Homo sapiens
  5tq6-assembly2_B  TM=5.914E-01  e=4.628E+00  Homo sapiens
  3lpb-assembly1_A  TM=5.702E-01  e=4.628E+00  Homo sapiens

Radius of gyration: 16.58 Å; Cα contacts (8 Å, |Δi|>4): 254; chains: 1; bounding box: 44×30×43 Å

Sequence (148 aa):
SGNVSFQYQKAGKTVTDVLKPADLKSFQFNNRTFLVKSFAPGAKGNTQSGMHLLEQLYGSGKVAVYKYHPYDNKLGDVEAEYAYQKPTESAPVSVSGSNFLIFKKGLAKYFADCADLAELANNDEFKKTEDDIIRAARVYAEMCAIKP

Foldseek 3Di:
DDWQWDWDDDPNDTDTDTHDLVPFAWDDDPNWIKGFAFDQFQPPNRRDTDTFIWIWPDDDQAKTKTWGDDRPVPPDPDDIWMFMDGPPDRGTDICNHPLCPVPLNSLLVVVVLAPVLNVCSVVVVADPDPVRSNVSVVCCRPVRDPPD

pLDDT: mean 82.36, std 14.98, range [40.22, 98.19]

Solvent-accessible surface area (backbone atoms only — not comparable to full-atom values): 8671 Å² total; per-residue (Å²): 137,76,71,49,67,49,74,46,78,55,95,93,37,83,44,75,48,76,41,55,68,93,79,48,56,63,53,75,57,94,94,39,44,35,35,48,39,55,36,34,55,19,63,95,74,44,64,67,70,39,81,39,45,27,36,54,80,43,78,55,98,58,36,32,33,33,37,59,52,80,89,79,66,81,67,64,96,56,78,85,46,40,25,42,32,42,81,91,48,95,44,47,47,29,56,55,21,82,71,20,77,54,52,35,63,20,48,18,60,74,39,56,91,25,64,69,59,21,49,47,23,67,71,68,72,52,58,102,42,72,68,39,52,52,46,55,48,48,48,48,56,73,70,41,74,80,80,128